Protein 7R22 (pdb70)

Organism: NCBI:txid36809

Secondary structure (DSSP, 8-state):
--S--TTT---GGGSHHHHHHHHHHTTT---HHHHHHTT--TTTHHHHHHHHHHTTS---SSSSS-----SS--SSHHHH--HHHHHHHHHTT-----

B-factor: mean 98.24, std 20.03, range [65.19, 192.78]

Solvent-accessible surface area: 7641 Å² total

Sequence (98 aa):
DADEDKADAFHALSDRTRRDILRRVLAGEHSVSTLAANYDSFAAVQKHVAVLEKAGLLTKRRNGREQLASGDVEAVRSVGALSELEQLWRGRIARIDE

Structure (mmCIF, N/CA/C/O backbone):
data_7R22
#
_entry.id   7R22
#
_cell.length_a   106.886
_cell.length_b   106.886
_cell.length_c   106.886
_cell.angle_alpha   90.000
_cell.angle_beta   90.000
_cell.angle_gamma   90.000
#
_symmetry.space_group_name_H-M   'P 41 3 2'
#
loop_
_atom_site.group_PDB
_atom_site.id
_atom_site.type_symbol
_atom_site.label_atom_id
_atom_site.label_alt_id
_atom_site.label_comp_id
_atom_site.label_asym_id
_atom_site.label_entity_id
_atom_site.label_seq_id
_atom_site.pdbx_PDB_ins_code
_atom_site.Cartn_x
_atom_site.Cartn_y
_atom_site.Cartn_z
_atom_site.occupancy
_atom_site.B_iso_or_equiv
_atom_site.auth_seq_id
_atom_site.auth_comp_id
_atom_site.auth_asym_id
_atom_site.auth_atom_id
_atom_site.pdbx_PDB_model_num
ATOM 1 N N . ASP A 1 41 ? 34.49900 59.29600 55.21400 1.000 128.20000 41 ASP A N 1
ATOM 2 C CA . ASP A 1 41 ? 34.98200 58.48300 56.33800 1.000 137.94000 41 ASP A CA 1
ATOM 3 C C . ASP A 1 41 ? 34.22700 57.13700 56.45300 1.000 132.17000 41 ASP A C 1
ATOM 4 O O . ASP A 1 41 ? 34.49800 56.21200 55.68100 1.000 132.22000 41 ASP A O 1
ATOM 9 N N . ALA A 1 42 ? 33.30800 57.00800 57.41300 1.000 127.98000 42 ALA A N 1
ATOM 10 C CA . ALA A 1 42 ? 32.42000 55.84800 57.48500 1.000 127.64000 42 ALA A CA 1
ATOM 11 C C . ALA A 1 42 ? 30.94400 56.21200 57.46500 1.000 130.46000 42 ALA A C 1
ATOM 12 O O . ALA A 1 42 ? 30.10900 55.32200 57.24800 1.000 123.66000 42 ALA A O 1
ATOM 14 N N . ASP A 1 43 ? 30.59700 57.47500 57.70800 1.000 130.49000 43 ASP A N 1
ATOM 15 C CA . ASP A 1 43 ? 29.26400 58.01600 57.49700 1.000 124.94000 43 ASP A CA 1
ATOM 16 C C . ASP A 1 43 ? 29.13100 58.67400 56.12700 1.000 128.18000 43 ASP A C 1
ATOM 17 O O . ASP A 1 43 ? 28.13600 59.36200 55.86500 1.000 121.77000 43 ASP A O 1
ATOM 22 N N . GLU A 1 44 ? 30.11900 58.46600 55.25000 1.000 127.20000 44 GLU A N 1
ATOM 23 C CA . GLU A 1 44 ? 30.26400 59.30200 54.06700 1.000 119.38000 44 GLU A CA 1
ATOM 24 C C . GLU A 1 44 ? 29.20800 58.97100 53.02200 1.000 115.74000 44 GLU A C 1
ATOM 25 O O . GLU A 1 44 ? 28.63900 57.86900 52.97300 1.000 106.26000 44 GLU A O 1
ATOM 31 N N . ASP A 1 45 ? 28.97500 59.95200 52.16600 1.000 111.82000 45 ASP A N 1
ATOM 32 C CA . ASP A 1 45 ? 28.04100 59.81300 51.06900 1.000 108.98000 45 ASP A CA 1
ATOM 33 C C . ASP A 1 45 ? 28.70500 60.07100 49.72800 1.000 105.87000 45 ASP A C 1
ATOM 34 O O . ASP A 1 45 ? 28.02100 60.15900 48.70600 1.000 101.05000 45 ASP A O 1
ATOM 39 N N . LYS A 1 46 ? 30.02400 60.19800 49.69400 1.000 102.42000 46 LYS A N 1
ATOM 40 C CA . LYS A 1 46 ? 30.64300 60.32000 48.38500 1.000 97.44000 46 LYS A CA 1
ATOM 41 C C . LYS A 1 46 ? 30.56000 59.01500 47.59600 1.000 96.40000 46 LYS A C 1
ATOM 42 O O . LYS A 1 46 ? 30.68100 59.03000 46.35500 1.000 99.58000 46 LYS A O 1
ATOM 48 N N . ALA A 1 47 ? 30.31200 57.90000 48.29300 1.000 94.83000 47 ALA A N 1
ATOM 49 C CA . ALA A 1 47 ? 30.10500 56.62200 47.62900 1.000 87.99000 47 ALA A CA 1
ATOM 50 C C . ALA A 1 47 ? 29.05700 56.73400 46.52800 1.000 86.66000 47 ALA A C 1
ATOM 51 O O . ALA A 1 47 ? 29.23800 56.19300 45.43600 1.000 86.48000 47 ALA A O 1
ATOM 53 N N . ASP A 1 48 ? 27.99500 57.50700 46.76000 1.000 85.14000 48 ASP A N 1
ATOM 54 C CA . ASP A 1 48 ? 26.92900 57.62900 45.77400 1.000 86.33000 48 ASP A CA 1
ATOM 55 C C . ASP A 1 48 ? 27.19000 58.71200 44.76600 1.000 84.06000 48 ASP A C 1
ATOM 56 O O . ASP A 1 48 ? 26.63700 58.68400 43.66800 1.000 87.48000 48 ASP A O 1
ATOM 61 N N . ALA A 1 49 ? 27.90300 59.75400 45.18700 1.000 84.40000 49 ALA A N 1
ATOM 62 C CA . ALA A 1 49 ? 28.44200 60.69500 44.21800 1.000 83.66000 49 ALA A CA 1
ATOM 63 C C . ALA A 1 49 ? 29.11300 59.93400 43.08400 1.000 90.83000 49 ALA A C 1
ATOM 64 O O . ALA A 1 49 ? 28.87800 60.21900 41.89500 1.000 94.15000 49 ALA A O 1
ATOM 74 N N . PHE A 1 51 ? 28.32400 56.70300 42.19200 1.000 84.12000 51 PHE A N 1
ATOM 75 C CA . PHE A 1 51 ? 27.45700 55.84800 41.38800 1.000 83.76000 51 PHE A CA 1
ATOM 76 C C . PHE A 1 51 ? 26.41000 56.63700 40.62100 1.000 83.11000 51 PHE A C 1
ATOM 77 O O . PHE A 1 51 ? 25.89100 56.15000 39.60800 1.000 83.47000 51 PHE A O 1
ATOM 85 N N . HIS A 1 52 ? 26.13100 57.85700 41.05500 1.000 81.47000 52 HIS A N 1
ATOM 86 C CA . HIS A 1 52 ? 25.31000 58.77300 40.28400 1.000 86.07000 52 HIS A CA 1
ATOM 87 C C . HIS A 1 52 ? 26.11600 59.37100 39.13900 1.000 83.72000 52 HIS A C 1
ATOM 88 O O . HIS A 1 52 ? 25.63800 59.42100 37.99800 1.000 81.00000 52 HIS A O 1
ATOM 95 N N . ALA A 1 53 ? 27.35000 59.81000 39.41600 1.000 85.15000 53 ALA A N 1
ATOM 96 C CA . ALA A 1 53 ? 28.21700 60.26000 38.33700 1.000 80.50000 53 ALA A CA 1
ATOM 97 C C . ALA A 1 53 ? 28.26500 59.22100 37.22500 1.000 81.00000 53 ALA A C 1
ATOM 98 O O . ALA A 1 53 ? 28.04100 59.53500 36.04700 1.000 84.64000 53 ALA A O 1
ATOM 100 N N . LEU A 1 54 ? 28.50300 57.96200 37.60100 1.000 80.35000 54 LEU A N 1
ATOM 101 C CA . LEU A 1 54 ? 28.54600 56.85000 36.66200 1.000 79.41000 54 LEU A CA 1
ATOM 102 C C . LEU A 1 54 ? 27.19700 56.59000 36.03800 1.000 82.01000 54 LEU A C 1
ATOM 103 O O . LEU A 1 54 ? 27.10500 55.78200 35.11000 1.000 86.61000 54 LEU A O 1
ATOM 108 N N . SER A 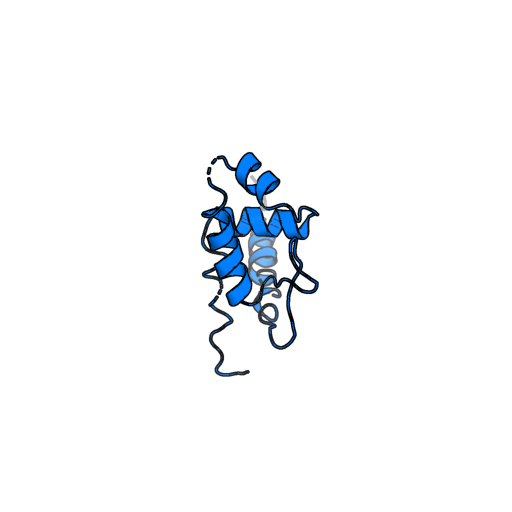1 55 ? 26.14500 57.21700 36.54300 1.000 81.84000 55 SER A N 1
ATOM 109 C CA . SER A 1 55 ? 24.81500 56.91500 36.05100 1.000 83.50000 55 SER A CA 1
ATOM 110 C C . SER A 1 55 ? 24.35800 57.88700 34.97200 1.000 88.53000 55 SER A C 1
ATOM 111 O O . SER A 1 55 ? 23.16200 58.20400 34.91800 1.000 85.21000 55 SER A O 1
ATOM 114 N N . ASP A 1 56 ? 25.26500 58.34400 34.10100 1.000 84.77000 56 ASP A N 1
ATOM 115 C CA . ASP A 1 56 ? 24.90400 58.90400 32.79900 1.000 84.37000 56 ASP A CA 1
ATOM 116 C C . ASP A 1 56 ? 25.74800 58.23100 31.71800 1.000 84.25000 56 ASP A C 1
ATOM 117 O O . ASP A 1 56 ? 26.96300 58.07700 31.90800 1.000 82.24000 56 ASP A O 1
ATOM 122 N N . ARG A 1 57 ? 25.11400 57.83400 30.58800 1.000 82.48000 57 ARG A N 1
ATOM 123 C CA . ARG A 1 57 ? 25.81200 57.04400 29.56300 1.000 81.53000 57 ARG A CA 1
ATOM 124 C C . ARG A 1 57 ? 27.17300 57.62200 29.22400 1.000 81.47000 57 ARG A C 1
ATOM 125 O O . ARG A 1 57 ? 28.12400 56.88600 28.92100 1.000 78.05000 57 ARG A O 1
ATOM 133 N N . THR A 1 58 ? 27.25600 58.94500 29.20600 1.000 87.09000 58 THR A N 1
ATOM 134 C CA . THR A 1 58 ? 28.44500 59.53800 28.63600 1.000 81.93000 58 THR A CA 1
ATOM 135 C C . THR A 1 58 ? 29.50100 59.87100 29.67900 1.000 79.83000 58 THR A C 1
ATOM 136 O O . THR A 1 58 ? 30.68400 59.84700 29.34600 1.000 80.25000 58 THR A O 1
ATOM 140 N N . ARG A 1 59 ? 29.11800 60.18000 30.92400 1.000 82.52000 59 ARG A N 1
ATOM 141 C CA . ARG A 1 59 ? 30.12500 60.36000 31.96800 1.000 79.31000 59 ARG A CA 1
ATOM 142 C C . ARG A 1 59 ? 31.06000 59.17000 31.98900 1.000 78.75000 59 ARG A C 1
ATOM 143 O O . ARG A 1 59 ? 32.28400 59.31200 32.07000 1.000 79.73000 59 ARG A O 1
ATOM 151 N N . ARG A 1 60 ? 30.48200 57.98100 31.88000 1.000 79.27000 60 ARG A N 1
ATOM 152 C CA . ARG A 1 60 ? 31.18600 56.73600 31.64100 1.000 77.89000 60 ARG A CA 1
ATOM 153 C C . ARG A 1 60 ? 32.16900 56.76900 30.47700 1.000 83.94000 60 ARG A C 1
ATOM 154 O O . ARG A 1 60 ? 33.38500 56.73700 30.68900 1.000 76.94000 60 ARG A O 1
ATOM 162 N N . ASP A 1 61 ? 31.64200 56.75700 29.24800 1.000 83.70000 61 ASP A N 1
ATOM 163 C CA . ASP A 1 61 ? 32.44300 56.87300 28.03700 1.000 80.73000 61 ASP A CA 1
ATOM 164 C C . ASP A 1 61 ? 33.61900 57.80500 28.29800 1.000 78.23000 61 ASP A C 1
ATOM 165 O O . ASP A 1 61 ? 34.77700 57.44200 28.06600 1.000 79.58000 61 ASP A O 1
ATOM 170 N N . ILE A 1 62 ? 33.31800 59.00400 28.80700 1.000 76.60000 62 ILE A N 1
ATOM 171 C CA . ILE A 1 62 ? 34.35700 59.96900 29.14600 1.000 75.49000 62 ILE A CA 1
ATOM 172 C C . ILE A 1 62 ? 35.40900 59.32900 30.03300 1.000 74.54000 62 ILE A C 1
ATOM 173 O O . ILE A 1 62 ? 36.61400 59.43000 29.77900 1.000 84.23000 62 ILE A O 1
ATOM 178 N N . LEU A 1 63 ? 34.95500 58.63900 31.07900 1.000 85.66000 63 LEU A N 1
ATOM 179 C CA . LEU A 1 63 ? 35.84600 57.99400 32.03900 1.000 82.55000 63 LEU A CA 1
ATOM 180 C C . LEU A 1 63 ? 36.64400 56.86300 31.38900 1.000 82.98000 63 LEU A C 1
ATOM 181 O O . LEU A 1 63 ? 37.87300 56.90800 31.32500 1.000 81.04000 63 LEU A O 1
ATOM 186 N N . ARG A 1 64 ? 35.95200 55.85200 30.87400 1.000 83.51000 64 ARG A N 1
ATOM 187 C CA . ARG A 1 64 ? 36.54900 54.72000 30.16400 1.000 79.54000 64 ARG A CA 1
ATOM 188 C C . ARG A 1 64 ? 37.64700 55.19200 29.20200 1.000 86.50000 64 ARG A C 1
ATOM 189 O O . ARG A 1 64 ? 38.70200 54.54900 29.11200 1.000 95.03000 64 ARG A O 1
ATOM 197 N N . ARG A 1 65 ? 37.45500 56.36100 28.55800 1.000 88.17000 65 ARG A N 1
ATOM 198 C CA . ARG A 1 65 ? 38.43700 56.89300 27.61000 1.000 84.77000 65 ARG A CA 1
ATOM 199 C C . ARG A 1 65 ? 39.53600 57.75100 28.24100 1.000 84.82000 65 ARG A C 1
ATOM 200 O O . ARG A 1 65 ? 40.64000 57.82800 27.67900 1.000 90.63000 65 ARG A O 1
ATOM 208 N N . VAL A 1 66 ? 39.28000 58.43600 29.35900 1.000 86.90000 66 VAL A N 1
ATOM 209 C CA . VAL A 1 66 ? 40.39200 59.11100 30.02900 1.000 85.09000 66 VAL A CA 1
ATOM 210 C C . VAL A 1 66 ? 41.25800 58.08200 30.74300 1.000 89.21000 66 VAL A C 1
ATOM 211 O O . VAL A 1 66 ? 42.49200 58.17600 30.71200 1.000 89.01000 66 VAL A O 1
ATOM 215 N N . LEU A 1 67 ? 40.62000 57.09000 31.39500 1.000 94.21000 67 LEU A N 1
ATOM 216 C CA . LEU A 1 67 ? 41.24800 55.81100 31.73000 1.000 92.94000 67 LEU A CA 1
ATOM 217 C C . LEU A 1 67 ? 42.09500 55.30800 30.58800 1.000 89.05000 67 LEU A C 1
ATOM 218 O O . LEU A 1 67 ? 43.12000 54.65700 30.80300 1.000 87.61000 67 LEU A O 1
ATOM 223 N N . ALA A 1 68 ? 41.64100 55.54400 29.37100 1.000 86.81000 68 ALA A N 1
ATOM 224 C CA . ALA A 1 68 ? 42.29700 54.93000 28.23700 1.000 87.50000 68 ALA A CA 1
ATOM 225 C C . ALA A 1 68 ? 43.13300 55.92000 27.39900 1.000 87.38000 68 ALA A C 1
ATOM 226 O O . ALA A 1 68 ? 43.37700 55.67200 26.20100 1.000 85.80000 68 ALA A O 1
ATOM 228 N N . GLY A 1 69 ? 43.64600 57.00600 27.99700 1.000 89.20000 69 GLY A N 1
ATOM 229 C CA . GLY A 1 69 ? 44.62100 57.83000 27.30200 1.000 91.32000 69 GLY A CA 1
ATOM 230 C C . GLY A 1 69 ? 44.20700 59.23600 26.92500 1.000 96.32000 69 GLY A C 1
ATOM 231 O O . GLY A 1 69 ? 45.02300 60.15200 27.02600 1.000 99.28000 69 GLY A O 1
ATOM 232 N N . GLU A 1 70 ? 42.96700 59.44800 26.51200 1.000 93.77000 70 GLU A N 1
ATOM 233 C CA . GLU A 1 70 ? 42.59100 60.80100 26.14200 1.000 96.10000 70 GLU A CA 1
ATOM 234 C C . GLU A 1 70 ? 42.67700 61.71600 27.35500 1.000 96.15000 70 GLU A C 1
ATOM 235 O O . GLU A 1 70 ? 42.30300 61.33900 28.46700 1.000 100.67000 70 GLU A O 1
ATOM 241 N N . HIS A 1 71 ? 43.20300 62.91700 27.13200 1.000 93.68000 71 HIS A N 1
ATOM 242 C CA . HIS A 1 71 ? 43.14400 64.02200 28.08500 1.000 96.46000 71 HIS A CA 1
ATOM 243 C C . HIS A 1 71 ? 42.47100 65.21400 27.44800 1.000 103.95000 71 HIS A C 1
ATOM 244 O O . HIS A 1 71 ? 42.19900 66.22300 28.12000 1.000 106.00000 71 HIS A O 1
ATOM 251 N N . SER A 1 72 ? 42.19900 65.11200 26.15700 1.000 99.95000 72 SER A N 1
ATOM 252 C CA . SER A 1 72 ? 41.53100 66.15800 25.42400 1.000 91.99000 72 SER A CA 1
ATOM 253 C C . SER A 1 72 ? 40.06800 66.22200 25.80000 1.000 91.39000 72 SER A C 1
ATOM 254 O O . SER A 1 72 ? 39.38400 65.20200 25.91700 1.000 95.16000 72 SER A O 1
ATOM 257 N N . VAL A 1 73 ? 39.58800 67.43900 25.95600 1.000 90.62000 73 VAL A N 1
ATOM 258 C CA . VAL A 1 73 ? 38.15400 67.64400 26.01200 1.000 88.51000 73 VAL A CA 1
ATOM 259 C C . VAL A 1 73 ? 37.57200 67.66800 24.60400 1.000 87.06000 73 VAL A C 1
ATOM 260 O O . VAL A 1 73 ? 36.48300 67.13800 24.35200 1.000 79.27000 73 VAL A O 1
ATOM 264 N N . SER A 1 74 ? 38.32000 68.24600 23.66200 1.000 89.98000 74 SER A N 1
ATOM 265 C CA . SER A 1 74 ? 37.83300 68.40300 22.29600 1.000 84.35000 74 SER A CA 1
ATOM 266 C C . SER A 1 74 ? 37.65900 67.05600 21.61300 1.000 85.73000 74 SER A C 1
ATOM 267 O O . SER A 1 74 ? 36.65600 66.83000 20.92900 1.000 88.62000 74 SER A O 1
ATOM 270 N N . THR A 1 75 ? 38.63600 66.15500 21.76900 1.000 84.34000 75 THR A N 1
ATOM 271 C CA . THR A 1 75 ? 38.51900 64.82700 21.17200 1.000 81.80000 75 THR A CA 1
ATOM 272 C C . THR A 1 75 ? 37.28300 64.09600 21.69100 1.000 84.80000 75 THR A C 1
ATOM 273 O O . THR A 1 75 ? 36.53500 63.49000 20.90900 1.000 85.22000 75 THR A O 1
ATOM 277 N N . LEU A 1 76 ? 37.03600 64.14900 23.00500 1.000 89.76000 76 LEU A N 1
ATOM 278 C CA . LEU A 1 76 ? 35.89500 63.41200 23.54100 1.000 88.79000 76 LEU A CA 1
ATOM 279 C C . LEU A 1 76 ? 34.57500 64.07200 23.14900 1.000 94.20000 76 LEU A C 1
ATOM 280 O O . LEU A 1 76 ? 33.59100 63.37000 22.85900 1.000 83.52000 76 LEU A O 1
ATOM 285 N N . ALA A 1 77 ? 34.54600 65.40800 23.08200 1.000 91.31000 77 ALA A N 1
ATOM 286 C CA . ALA A 1 77 ? 33.35700 66.08200 22.56900 1.000 85.09000 77 ALA A CA 1
ATOM 287 C C . ALA A 1 77 ? 33.08300 65.69500 21.11200 1.000 84.08000 77 ALA A C 1
ATOM 288 O O . ALA A 1 77 ? 31.92900 65.44900 20.72800 1.000 85.76000 77 ALA A O 1
ATOM 290 N N . ALA A 1 78 ? 34.13900 65.61100 20.29700 1.000 88.93000 78 ALA A N 1
ATOM 291 C CA . ALA A 1 78 ? 34.01700 65.32100 18.87100 1.000 85.91000 78 ALA A CA 1
ATOM 292 C C . ALA A 1 78 ? 33.75300 63.84800 18.58400 1.000 90.85000 78 ALA A C 1
ATOM 293 O O . ALA A 1 78 ? 33.31100 63.51900 17.4760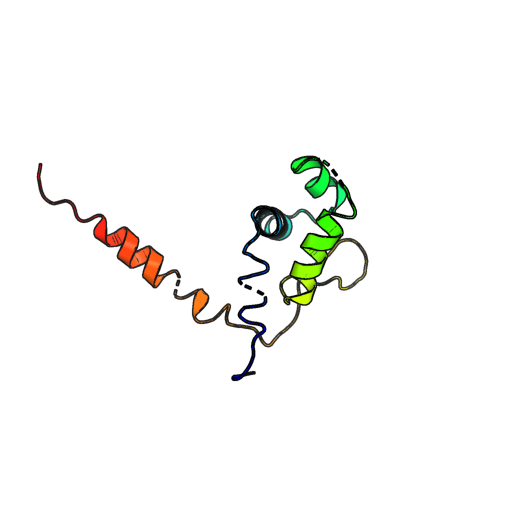0 1.000 88.28000 78 ALA A O 1
ATOM 295 N N . ASN A 1 79 ? 34.05500 62.95800 19.53600 1.000 99.31000 79 ASN A N 1
ATOM 296 C CA . ASN A 1 79 ? 33.69500 61.54900 19.43000 1.000 94.19000 79 ASN A CA 1
ATOM 297 C C . ASN A 1 79 ? 32.33500 61.24600 20.04600 1.000 91.93000 79 ASN A C 1
ATOM 298 O O . ASN A 1 79 ? 31.95300 60.07300 20.09300 1.000 100.85000 79 ASN A O 1
ATOM 303 N N . TYR A 1 80 ? 31.61800 62.26900 20.55700 1.000 91.33000 80 TYR A N 1
ATOM 304 C CA . TYR A 1 80 ? 30.21000 62.14400 20.93000 1.000 84.29000 80 TYR A CA 1
ATOM 305 C C . TYR A 1 80 ? 29.32000 63.23800 20.32000 1.000 95.73000 80 TYR A C 1
ATOM 306 O O . TYR A 1 80 ? 28.11300 63.25600 20.60400 1.000 101.32000 80 TYR A O 1
ATOM 315 N N . ASP A 1 81 ? 29.87500 64.15800 19.51100 1.000 90.25000 81 ASP A N 1
ATOM 316 C CA . ASP A 1 81 ? 29.10300 65.20500 18.82500 1.000 85.31000 81 ASP A CA 1
ATOM 317 C C . ASP A 1 81 ? 28.36900 66.09900 19.82800 1.000 88.89000 81 ASP A C 1
ATOM 318 O O . ASP A 1 81 ? 27.17700 66.39000 19.68500 1.000 89.60000 81 ASP A O 1
ATOM 331 N N . SER A 1 83 ? 28.76300 69.79200 22.61200 1.000 77.13000 83 SER A N 1
ATOM 332 C CA . SER A 1 83 ? 29.50200 71.02000 22.88000 1.000 80.54000 83 SER A CA 1
ATOM 333 C C . SER A 1 83 ? 30.59400 70.78500 23.91500 1.000 70.34000 83 SER A C 1
ATOM 334 O O . SER A 1 83 ? 30.34700 70.19900 24.97100 1.000 82.90000 83 SER A O 1
ATOM 337 N N . PHE A 1 84 ? 31.81200 71.23300 23.61000 1.000 79.66000 84 PHE A N 1
ATOM 338 C CA . PHE A 1 84 ? 32.68800 71.65100 24.69200 1.000 76.39000 84 PHE A CA 1
ATOM 339 C C . PHE A 1 84 ? 31.91000 72.66900 25.50900 1.000 76.48000 84 PHE A C 1
ATOM 340 O O . PHE A 1 84 ? 31.3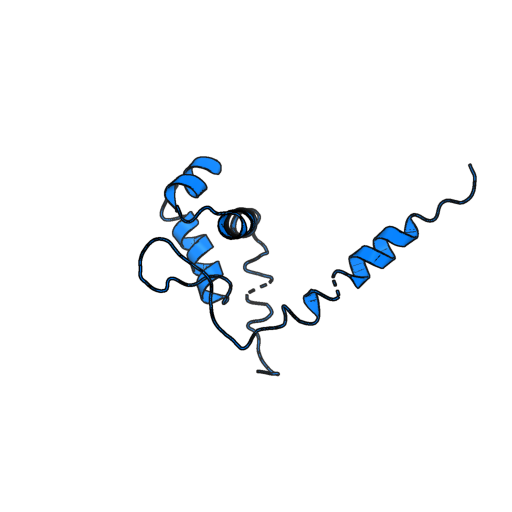1300 73.60100 24.93800 1.000 77.79000 84 PHE A O 1
ATOM 348 N N . ALA A 1 85 ? 31.94000 72.47500 26.84000 1.000 79.85000 85 ALA A N 1
ATOM 349 C CA . ALA A 1 85 ? 31.11100 73.08400 27.88400 1.000 77.88000 85 ALA A CA 1
ATOM 350 C C . ALA A 1 85 ? 30.20200 71.98700 28.42100 1.000 79.05000 85 ALA A C 1
ATOM 351 O O . ALA A 1 85 ? 30.18900 71.73400 29.63300 1.000 79.79000 85 ALA A O 1
ATOM 353 N N . ALA A 1 86 ? 29.46600 71.31300 27.52500 1.000 73.31000 86 ALA A N 1
ATOM 354 C CA . ALA A 1 86 ? 28.67600 70.15100 27.92800 1.000 81.26000 86 ALA A CA 1
ATOM 355 C C . ALA A 1 86 ? 29.55000 69.10400 28.60700 1.000 85.15000 86 ALA A C 1
ATOM 356 O O . ALA A 1 86 ? 29.30000 68.71600 29.75600 1.000 89.66000 86 ALA A O 1
ATOM 358 N N . VAL A 1 87 ? 30.58600 68.62200 27.91400 1.000 81.38000 87 VAL A N 1
ATOM 359 C CA . VAL A 1 87 ? 31.41700 67.59900 28.53200 1.000 79.39000 87 VAL A CA 1
ATOM 360 C C . VAL A 1 87 ? 32.24300 68.20500 29.65500 1.000 81.16000 87 VAL A C 1
ATOM 361 O O . VAL A 1 87 ? 32.57000 67.52500 30.63100 1.000 84.97000 87 VAL A O 1
ATOM 365 N N . GLN A 1 88 ? 32.55700 69.50500 29.56900 1.000 71.41000 88 GLN A N 1
ATOM 366 C CA . GLN A 1 88 ? 33.21000 70.10400 30.72700 1.000 79.44000 88 GLN A CA 1
ATOM 367 C C . GLN A 1 88 ? 32.23800 70.27400 31.89700 1.000 85.13000 88 GLN A C 1
ATOM 368 O O . GLN A 1 88 ? 32.64900 70.72600 32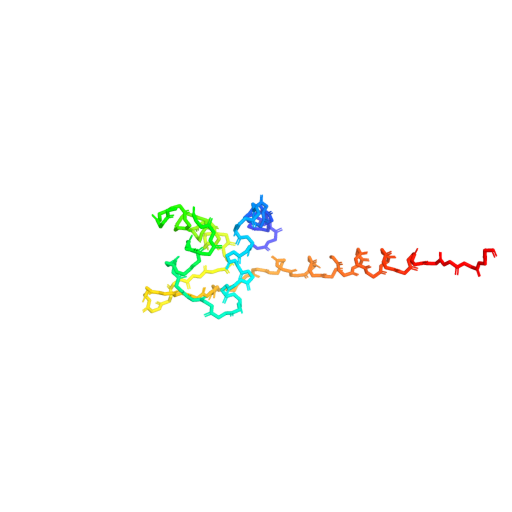.97200 1.000 94.15000 88 GLN A O 1
ATOM 374 N N . LYS A 1 89 ? 30.96900 69.88400 31.74000 1.000 84.05000 89 LYS A N 1
ATOM 375 C CA . LYS A 1 89 ? 30.14200 69.63800 32.91800 1.000 86.70000 89 LYS A CA 1
ATOM 376 C C . LYS A 1 89 ? 30.20100 68.19200 33.36900 1.000 86.30000 89 LYS A C 1
ATOM 377 O O . LYS A 1 89 ? 30.24400 67.91900 34.57500 1.000 84.96000 89 LYS A O 1
ATOM 383 N N . HIS A 1 90 ? 30.13500 67.25200 32.43500 1.000 81.58000 90 HIS A N 1
ATOM 384 C CA . HIS A 1 90 ? 30.16700 65.86400 32.84900 1.000 79.91000 90 HIS A CA 1
ATOM 385 C C . HIS A 1 90 ? 31.46500 65.57900 33.57100 1.000 81.09000 90 HIS A C 1
ATOM 386 O O . HIS A 1 90 ? 31.46900 65.13000 34.72500 1.000 85.75000 90 HIS A O 1
ATOM 393 N N . VAL A 1 91 ? 32.57000 65.87400 32.90000 1.000 80.77000 91 VAL A N 1
ATOM 394 C CA . VAL A 1 91 ? 33.88300 65.92900 33.51800 1.000 81.35000 91 VAL A CA 1
ATOM 395 C C . VAL A 1 91 ? 33.81100 66.63800 34.86000 1.000 80.18000 91 VAL A C 1
ATOM 396 O O . VAL A 1 91 ? 34.43400 66.21600 35.84000 1.000 80.65000 91 VAL A O 1
ATOM 400 N N . ALA A 1 92 ? 33.05200 67.72900 34.92900 1.000 78.37000 92 ALA A N 1
ATOM 401 C CA . ALA A 1 92 ? 33.05200 68.49900 36.16500 1.000 80.39000 92 ALA A CA 1
ATOM 402 C C . ALA A 1 92 ? 32.49200 67.67600 37.31500 1.000 85.29000 92 ALA A C 1
ATOM 403 O O . ALA A 1 92 ? 33.09100 67.61600 38.40400 1.000 86.29000 92 ALA A O 1
ATOM 405 N N . VAL A 1 93 ? 31.36200 67.00700 37.07600 1.000 81.97000 93 VAL A N 1
ATOM 406 C CA . VAL A 1 93 ? 30.74000 66.25000 38.15700 1.000 78.28000 93 VAL A CA 1
ATOM 407 C C . VAL A 1 93 ? 31.52700 64.96800 38.42700 1.000 85.63000 93 VAL A C 1
ATOM 408 O O . VAL A 1 93 ? 31.56200 64.47500 39.56300 1.000 91.17000 93 VAL A O 1
ATOM 412 N N . LEU A 1 94 ? 32.20400 64.43500 37.40800 1.000 82.76000 94 LEU A N 1
ATOM 413 C CA . LEU A 1 94 ? 33.13200 63.33600 37.62700 1.000 79.04000 94 LEU A CA 1
ATOM 414 C C . LEU A 1 94 ? 34.37300 63.78200 38.38700 1.000 83.13000 94 LEU A C 1
ATOM 415 O O . LEU A 1 94 ? 35.10400 62.94200 38.92500 1.000 86.96000 94 LEU A O 1
ATOM 420 N N . GLU A 1 95 ? 34.64700 65.07800 38.40200 1.000 83.79000 95 GLU A N 1
ATOM 421 C CA . GLU A 1 95 ? 35.74600 65.59000 39.20600 1.000 86.13000 95 GLU A CA 1
ATOM 422 C C . GLU A 1 95 ? 35.32100 65.70500 40.64800 1.000 84.50000 95 GLU A C 1
ATOM 423 O O . GLU A 1 95 ? 36.02400 65.24700 41.55300 1.000 91.01000 95 GLU A O 1
ATOM 429 N N . LYS A 1 96 ? 34.18000 66.35300 40.87300 1.000 86.21000 96 LYS A N 1
ATOM 430 C CA . LYS A 1 96 ? 33.76300 66.65100 42.23400 1.000 95.76000 96 LYS A CA 1
ATOM 431 C C . LYS A 1 96 ? 33.24700 65.42100 42.95900 1.000 96.86000 96 LYS A C 1
ATOM 432 O O . LYS A 1 96 ? 33.14200 65.44300 44.19100 1.000 102.55000 96 LYS A O 1
ATOM 438 N N . ALA A 1 97 ? 32.95200 64.35000 42.22700 1.000 87.34000 97 ALA A N 1
ATOM 439 C CA . ALA A 1 97 ? 32.70000 63.04700 42.81800 1.000 83.99000 97 ALA A CA 1
ATOM 440 C C . ALA A 1 97 ? 33.99000 62.28900 43.13800 1.000 86.99000 97 ALA A C 1
ATOM 441 O O . ALA A 1 97 ? 33.92200 61.10500 43.48500 1.000 82.75000 97 ALA A O 1
ATOM 443 N N . GLY A 1 98 ? 35.15400 62.92500 43.00200 1.000 87.17000 98 GLY A N 1
ATOM 444 C CA . GLY A 1 98 ? 36.43100 62.28400 43.28200 1.000 95.38000 98 GLY A CA 1
ATOM 445 C C . GLY A 1 98 ? 36.86300 61.17500 42.32700 1.000 100.29000 98 GLY A C 1
ATOM 446 O O . GLY A 1 98 ? 37.42500 60.15900 42.76100 1.000 107.93000 98 GLY A O 1
ATOM 447 N N . LEU A 1 99 ? 36.63200 61.35600 41.02300 1.000 98.42000 99 LEU A N 1
ATOM 448 C CA . LEU A 1 99 ? 36.99200 60.34500 40.03600 1.000 95.50000 99 LEU A CA 1
ATOM 449 C C . LEU A 1 99 ? 38.08500 60.78300 39.07600 1.000 98.28000 99 LEU A C 1
ATOM 450 O O . LEU A 1 99 ? 38.45300 60.00500 38.19200 1.000 91.35000 99 LEU A O 1
ATOM 455 N N . LEU A 1 100 ? 38.66600 61.95800 39.28800 1.000 95.23000 100 LEU A N 1
ATOM 456 C CA . LEU A 1 100 ? 39.26400 62.77900 38.24400 1.000 98.97000 100 LEU A CA 1
ATOM 457 C C . LEU A 1 100 ? 39.65600 64.09400 38.90400 1.000 105.11000 100 LEU A C 1
ATOM 458 O O . LEU A 1 100 ? 38.86600 64.58500 39.72000 1.000 107.83000 100 LEU A O 1
ATOM 463 N N . THR A 1 101 ? 40.82600 64.67900 38.59400 1.000 105.84000 101 THR A N 1
ATOM 464 C CA . THR A 1 101 ? 41.16700 65.99400 39.15400 1.000 112.70000 101 THR A CA 1
ATOM 465 C C . THR A 1 101 ? 42.41500 66.58000 38.48700 1.000 114.43000 101 THR A C 1
ATOM 466 O O . THR A 1 101 ? 43.42400 65.89500 38.37000 1.000 119.52000 101 THR A O 1
ATOM 470 N N . LYS A 1 102 ? 42.35000 67.87700 38.13300 1.000 112.69000 102 LYS A N 1
ATOM 471 C CA . LYS A 1 102 ? 43.38600 68.59400 37.36800 1.000 130.89000 102 LYS A CA 1
ATOM 472 C C . LYS A 1 102 ? 44.54800 69.03400 38.27500 1.000 143.95000 102 LYS A C 1
ATOM 473 O O . LYS A 1 102 ? 44.35800 69.85200 39.18400 1.000 138.19000 102 LYS A O 1
ATOM 479 N N . ARG A 1 103 ? 45.76100 68.52100 38.00800 1.000 140.61000 103 ARG A N 1
ATOM 480 C CA . ARG A 1 103 ? 46.88400 68.69500 38.94100 1.000 144.60000 103 ARG A CA 1
ATOM 481 C C . ARG A 1 103 ? 47.79900 69.84800 38.52700 1.000 152.11000 103 ARG A C 1
ATOM 482 O O . ARG A 1 103 ? 47.91100 70.85200 39.23800 1.000 147.26000 103 ARG A O 1
ATOM 490 N N . ARG A 1 104 ? 48.47100 69.72300 37.38600 1.000 151.33000 104 ARG A N 1
ATOM 491 C CA . ARG A 1 104 ? 49.31400 70.79500 36.86900 1.000 147.32000 104 ARG A CA 1
ATOM 492 C C . ARG A 1 104 ? 48.65700 71.49000 35.67900 1.000 154.61000 104 ARG A C 1
ATOM 493 O O . ARG A 1 104 ? 49.32800 71.91000 34.73000 1.000 149.36000 104 ARG A O 1
ATOM 501 N N . ASN A 1 105 ? 47.32300 71.59300 35.72600 1.000 154.47000 105 ASN A N 1
ATOM 502 C CA . ASN A 1 105 ? 46.55000 72.54900 34.93600 1.000 154.25000 105 ASN A CA 1
ATOM 503 C C . ASN A 1 105 ? 46.32500 72.15000 33.48200 1.000 153.20000 105 ASN A C 1
ATOM 504 O O . ASN A 1 105 ? 47.26900 72.09100 32.68800 1.000 150.59000 105 ASN A O 1
ATOM 509 N N . GLY A 1 106 ? 45.07400 71.87600 33.12900 1.000 144.65000 106 GLY A N 1
ATOM 510 C CA . GLY A 1 106 ? 44.65300 72.01400 31.75100 1.000 140.16000 106 GLY A CA 1
ATOM 511 C C . GLY A 1 106 ? 44.83700 70.83400 30.82600 1.000 137.34000 106 GLY A C 1
ATOM 512 O O . GLY A 1 106 ? 45.16000 71.03500 29.64500 1.000 134.08000 106 GLY A O 1
ATOM 513 N N . ARG A 1 107 ? 44.64100 69.60600 31.32100 1.000 131.05000 107 ARG A N 1
ATOM 514 C CA . ARG A 1 107 ? 44.38100 68.47700 30.42800 1.000 132.75000 107 ARG A CA 1
ATOM 515 C C . ARG A 1 107 ? 43.90700 67.22800 31.18000 1.000 121.24000 107 ARG A C 1
ATOM 516 O O . ARG A 1 107 ? 43.14800 66.43300 30.61600 1.000 111.18000 107 ARG A O 1
ATOM 524 N N . GLU A 1 108 ? 44.40000 67.02000 32.41400 1.000 120.68000 108 GLU A N 1
ATOM 525 C CA . GLU A 1 108 ? 43.79900 66.17000 33.45800 1.000 115.62000 108 GLU A CA 1
ATOM 526 C C . GLU A 1 108 ? 43.67000 64.65400 33.16900 1.000 121.02000 108 GLU A C 1
ATOM 527 O O . GLU A 1 108 ? 43.36100 64.31100 32.02100 1.000 127.79000 108 GLU A O 1
ATOM 533 N N . GLN A 1 109 ? 43.87200 63.68800 34.12200 1.000 123.47000 109 GLN A N 1
ATOM 534 C CA . GLN A 1 109 ? 44.32200 63.65600 35.57000 1.000 123.48000 109 GLN A CA 1
ATOM 535 C C . GLN A 1 109 ? 43.23900 62.94400 36.46900 1.000 114.90000 109 GLN A C 1
ATOM 536 O O . GLN A 1 109 ? 42.06100 62.98000 36.11500 1.000 113.26000 109 GLN A O 1
ATOM 542 N N . LEU A 1 110 ? 43.60900 62.31300 37.60700 1.000 112.23000 110 LEU A N 1
ATOM 543 C CA . LEU A 1 110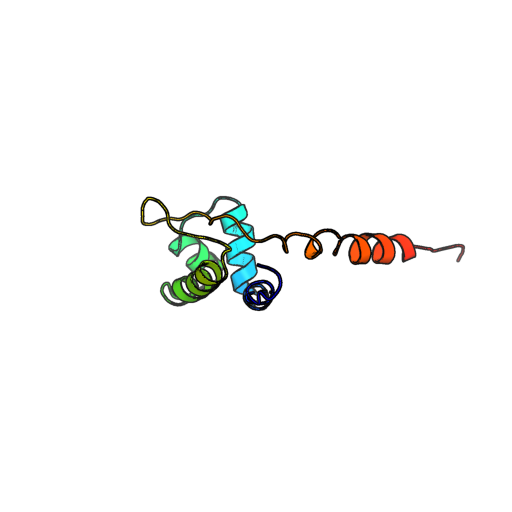 ? 42.63200 61.82900 38.60600 1.000 119.15000 110 LEU A CA 1
ATOM 544 C C . LEU A 1 110 ? 43.19500 61.91500 40.04500 1.000 126.24000 110 LEU A C 1
ATOM 545 O O . LEU A 1 110 ? 44.40200 62.07600 40.23900 1.000 132.46000 110 LEU A O 1
ATOM 550 N N . ALA A 1 111 ? 42.31500 61.73500 41.07100 1.000 119.05000 111 ALA A N 1
ATOM 551 C CA . ALA A 1 111 ? 42.30300 62.44000 42.38500 1.000 124.52000 111 ALA A CA 1
ATOM 552 C C . ALA A 1 111 ? 43.17500 62.02400 43.59500 1.000 129.70000 111 ALA A C 1
ATOM 553 O O . ALA A 1 111 ? 44.39000 61.80000 43.47000 1.000 124.60000 111 ALA A O 1
ATOM 555 N N . SER A 1 112 ? 42.56100 61.98800 44.80700 1.000 128.23000 112 SER A N 1
ATOM 556 C CA . SER A 1 112 ? 43.25700 61.71900 46.08300 1.000 135.54000 112 SER A CA 1
ATOM 557 C C . SER A 1 112 ? 42.63700 60.57800 46.93400 1.000 138.06000 112 SER A C 1
ATOM 558 O O . SER A 1 112 ? 41.79300 59.80900 46.45200 1.000 122.88000 112 SER A O 1
ATOM 561 N N . GLY A 1 113 ? 43.02200 60.50200 48.23000 1.000 140.92000 113 GLY A N 1
ATOM 562 C CA . GLY A 1 113 ? 42.84700 59.32100 49.08200 1.000 124.48000 113 GLY A CA 1
ATOM 563 C C . GLY A 1 113 ? 41.88000 59.30100 50.26000 1.000 118.68000 113 GLY A C 1
ATOM 564 O O . GLY A 1 113 ? 42.15800 59.79700 51.35400 1.000 123.93000 113 GLY A O 1
ATOM 565 N N . ASP A 1 114 ? 40.73800 58.66700 50.05300 1.000 116.24000 114 ASP A N 1
ATOM 566 C CA . ASP A 1 114 ? 39.86700 58.27800 51.15800 1.000 122.65000 114 ASP A CA 1
ATOM 567 C C . ASP A 1 114 ? 39.08900 57.06200 50.69200 1.000 121.25000 114 ASP A C 1
ATOM 568 O O . ASP A 1 114 ? 39.27000 55.95900 51.22200 1.000 117.18000 114 ASP A O 1
ATOM 573 N N . VAL A 1 115 ? 38.20200 57.31300 49.71700 1.000 110.97000 115 VAL A N 1
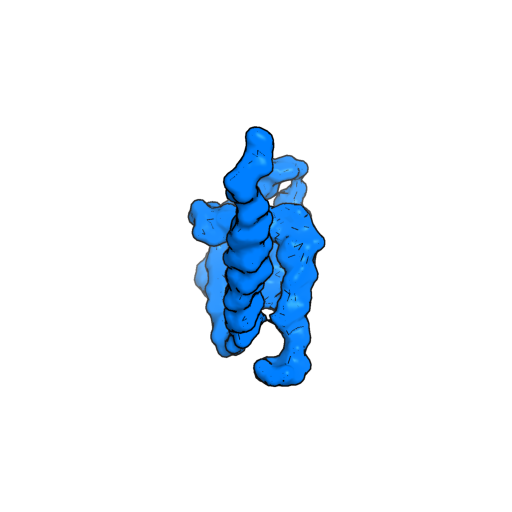ATOM 574 C CA . VAL A 1 115 ? 37.65700 56.40500 48.70800 1.000 110.33000 115 VAL A CA 1
ATOM 575 C C . VAL A 1 115 ? 37.49700 54.97300 49.19700 1.000 106.01000 115 VAL A C 1
ATOM 576 O O . VAL A 1 115 ? 37.37500 54.73500 50.40200 1.000 104.68000 115 VAL A O 1
ATOM 580 N N . GLU A 1 116 ? 37.46700 54.02200 48.26200 1.000 94.62000 116 GLU A N 1
ATOM 581 C CA . GLU A 1 116 ? 37.13200 52.63100 48.56200 1.000 96.20000 116 GLU A CA 1
ATOM 582 C C . GLU A 1 116 ? 36.04000 52.53200 49.61600 1.000 91.20000 116 GLU A C 1
ATOM 583 O O . GLU A 1 116 ? 36.35900 52.45700 50.80900 1.000 87.95000 116 GLU A O 1
ATOM 589 N N . ALA A 1 117 ? 34.76700 52.44000 49.21300 1.000 89.58000 117 ALA A N 1
ATOM 590 C CA . ALA A 1 117 ? 34.32200 52.13900 47.84500 1.000 89.36000 117 ALA A CA 1
ATOM 591 C C . ALA A 1 117 ? 34.68900 53.21400 46.88100 1.000 91.87000 117 ALA A C 1
ATOM 592 O O . ALA A 1 117 ? 34.31400 54.36500 47.08800 1.000 92.24000 117 ALA A O 1
ATOM 594 N N . VAL A 1 118 ? 35.43600 52.88600 45.82800 1.000 85.96000 118 VAL A N 1
ATOM 595 C CA . VAL A 1 118 ? 35.69900 51.56500 45.20600 1.000 79.63000 118 VAL A CA 1
ATOM 596 C C . VAL A 1 118 ? 35.66600 50.19500 45.92200 1.000 82.83000 118 VAL A C 1
ATOM 597 O O . VAL A 1 118 ? 35.00000 49.29300 45.42300 1.000 82.32000 118 VAL A O 1
ATOM 601 N N . ARG A 1 119 ? 36.45000 50.02500 46.99600 1.000 86.91000 119 ARG A N 1
ATOM 602 C CA . ARG A 1 119 ? 36.28500 49.00200 48.04400 1.000 87.87000 119 ARG A CA 1
ATOM 603 C C . ARG A 1 119 ? 35.61900 47.69100 47.66400 1.000 86.24000 119 ARG A C 1
ATOM 604 O O . ARG A 1 119 ? 35.86500 47.09000 46.61300 1.000 80.92000 119 ARG A O 1
ATOM 612 N N . SER A 1 120 ? 34.83400 47.22500 48.63700 1.000 96.14000 120 SER A N 1
ATOM 613 C CA . SER A 1 120 ? 33.55600 46.55200 48.46000 1.000 96.79000 120 SER A CA 1
ATOM 614 C C . SER A 1 120 ? 33.17100 46.51800 46.99600 1.000 92.21000 120 SER A C 1
ATOM 615 O O . SER A 1 120 ? 33.28600 45.48100 46.35100 1.000 85.25000 120 SER A O 1
ATOM 618 N N . VAL A 1 121 ? 32.72000 47.65900 46.47600 1.000 92.58000 121 VAL A N 1
ATOM 619 C CA . VAL A 1 121 ? 32.00400 47.72000 45.20900 1.000 85.06000 121 VAL A CA 1
ATOM 620 C C . VAL A 1 121 ? 32.68000 46.88100 44.13400 1.000 81.95000 121 VAL A C 1
ATOM 621 O O . VAL A 1 121 ? 32.01000 46.18200 43.36600 1.000 79.36000 121 VAL A O 1
ATOM 625 N N . GLY A 1 122 ? 34.00500 46.94800 44.07900 1.000 78.27000 122 GLY A N 1
ATOM 626 C CA . GLY A 1 122 ? 34.73500 45.96500 43.32000 1.000 77.24000 122 GLY A CA 1
ATOM 627 C C . GLY A 1 122 ? 34.23600 44.55700 43.62100 1.000 84.69000 122 GLY A C 1
ATOM 628 O O . GLY A 1 122 ? 33.66900 43.89000 42.74600 1.000 77.52000 122 GLY A O 1
ATOM 629 N N . ALA A 1 123 ? 34.40300 44.09500 44.86700 1.000 92.78000 123 ALA A N 1
ATOM 630 C CA . ALA A 1 123 ? 34.04900 42.71200 45.17400 1.000 87.58000 123 ALA A CA 1
ATOM 631 C C . ALA A 1 123 ? 32.54200 42.47400 45.07200 1.000 83.80000 123 ALA A C 1
ATOM 632 O O . ALA A 1 123 ? 32.11200 41.36800 44.74500 1.000 82.57000 123 ALA A O 1
ATOM 642 N N . LEU A 1 125 ? 30.40900 43.84700 42.70300 1.000 83.18000 125 LEU A N 1
ATOM 643 C CA . LEU A 1 125 ? 30.18600 43.43900 41.32700 1.000 79.75000 125 LEU A CA 1
ATOM 644 C C . LEU A 1 125 ? 30.951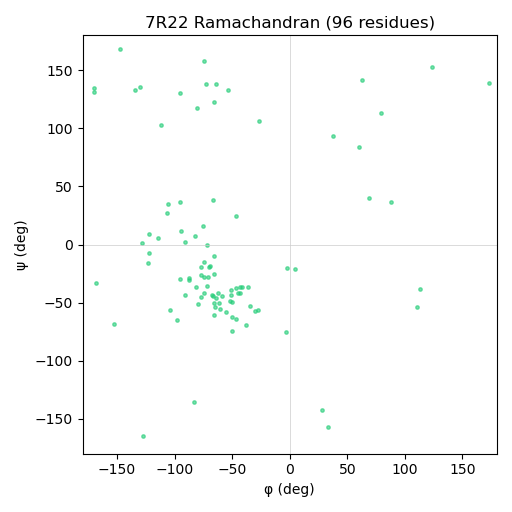00 42.18200 40.95000 1.000 78.38000 125 LEU A C 1
ATOM 645 O O . LEU A 1 125 ? 30.53900 41.51100 40.00300 1.000 79.10000 125 LEU A O 1
ATOM 650 N N . SER A 1 126 ? 32.02400 41.80500 41.65000 1.000 80.72000 126 SER A N 1
ATOM 651 C CA . SER A 1 126 ? 32.59500 40.51800 41.24600 1.000 77.29000 126 SER A CA 1
ATOM 652 C C . SER A 1 126 ? 31.77100 39.35200 41.78600 1.000 78.86000 126 SER A C 1
ATOM 653 O O . SER A 1 126 ? 31.74300 38.28600 41.16800 1.000 78.55000 126 SER A O 1
ATOM 656 N N . GLU A 1 127 ? 31.06100 39.53800 42.89400 1.000 86.99000 127 GLU A N 1
ATOM 657 C CA . GLU A 1 127 ? 30.10900 38.51400 43.30300 1.000 83.28000 127 GLU A CA 1
ATOM 658 C C . GLU A 1 127 ? 28.98100 38.41600 42.29900 1.000 80.34000 127 GLU A C 1
ATOM 659 O O . GLU A 1 127 ? 28.66100 37.31200 41.82300 1.000 79.30000 127 GLU A O 1
ATOM 665 N N . LEU A 1 128 ? 28.38800 39.56700 41.97000 1.000 82.80000 128 LEU A N 1
ATOM 666 C CA . LEU A 1 128 ? 27.36000 39.61000 40.93600 1.000 81.85000 128 LEU A CA 1
ATOM 667 C C . LEU A 1 128 ? 27.83900 38.89800 39.67900 1.000 79.02000 128 LEU A C 1
ATOM 668 O O . LEU A 1 128 ? 27.26500 37.89000 39.25400 1.000 79.76000 128 LEU A O 1
ATOM 673 N N . GLU A 1 129 ? 28.90200 39.41600 39.07900 1.000 84.15000 129 GLU A N 1
ATOM 674 C CA . GLU A 1 129 ? 29.63300 38.81800 37.97700 1.000 79.84000 129 GLU A CA 1
ATOM 675 C C . GLU A 1 129 ? 29.75300 37.30700 38.11100 1.000 82.29000 129 GLU A C 1
ATOM 676 O O . GLU A 1 129 ? 29.14800 36.56800 37.33500 1.000 85.33000 129 GLU A O 1
ATOM 682 N N . GLN A 1 130 ? 30.53300 36.85100 39.09200 1.000 79.50000 130 GLN A N 1
ATOM 683 C CA . GLN A 1 130 ? 30.91100 35.45300 39.15300 1.000 83.70000 130 GLN A CA 1
ATOM 684 C C . GLN A 1 130 ? 29.68700 34.56500 39.29200 1.000 86.11000 130 GLN A C 1
ATOM 685 O O . GLN A 1 130 ? 29.52300 33.62000 38.51500 1.000 86.94000 130 GLN A O 1
ATOM 691 N N . LEU A 1 131 ? 28.79700 34.85500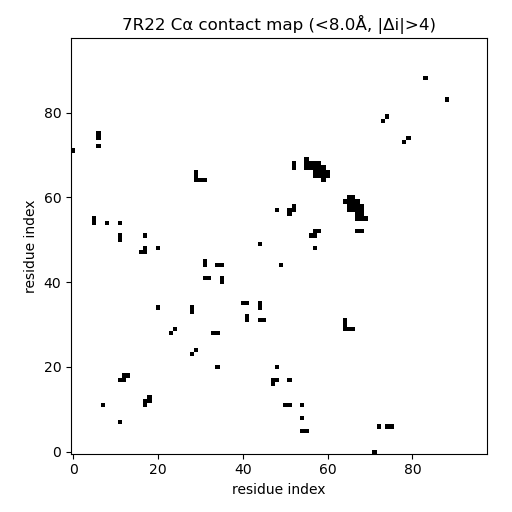 40.25100 1.000 85.66000 131 LEU A N 1
ATOM 692 C CA . LEU A 1 131 ? 27.63900 33.98200 40.44000 1.000 95.59000 131 LEU A CA 1
ATOM 693 C C . LEU A 1 131 ? 26.73400 34.02500 39.22700 1.000 93.89000 131 LEU A C 1
ATOM 694 O O . LEU A 1 131 ? 26.32100 32.97700 38.70200 1.000 96.44000 131 LEU A O 1
ATOM 699 N N . TRP A 1 132 ? 26.33400 35.24700 38.85100 1.000 92.16000 132 TRP A N 1
ATOM 700 C CA . TRP A 1 132 ? 25.73700 35.50000 37.55500 1.000 93.67000 132 TRP A CA 1
ATOM 701 C C . TRP A 1 132 ? 26.25800 34.56000 36.49600 1.000 88.62000 132 TRP A C 1
ATOM 702 O O . TRP A 1 132 ? 25.49700 33.83100 35.84800 1.000 95.44000 132 TRP A O 1
ATOM 713 N N . ARG A 1 133 ? 27.56100 34.56200 36.32600 1.000 90.63000 133 ARG A N 1
ATOM 714 C CA . ARG A 1 133 ? 28.22100 33.82500 35.27800 1.000 96.61000 133 ARG A CA 1
ATOM 715 C C . ARG A 1 133 ? 28.10000 32.32300 35.50600 1.000 98.26000 133 ARG A C 1
ATOM 716 O O . ARG A 1 133 ? 27.79700 31.56200 34.58500 1.000 101.92000 133 ARG A O 1
ATOM 724 N N . GLY A 1 134 ? 28.29100 31.89600 36.75200 1.000 97.82000 134 GLY A N 1
ATOM 725 C CA . GLY A 1 134 ? 28.30500 30.48100 37.06200 1.000 93.73000 134 GLY A CA 1
ATOM 726 C C . GLY A 1 134 ? 26.96300 29.83500 36.83500 1.000 101.46000 134 GLY A C 1
ATOM 727 O O . GLY A 1 134 ? 26.88100 28.63500 36.56200 1.000 105.93000 134 GLY A O 1
ATOM 728 N N . ARG A 1 135 ? 25.89500 30.61900 36.91200 1.000 105.43000 135 ARG A N 1
ATOM 729 C CA . ARG A 1 135 ? 24.59200 30.05900 36.58400 1.000 96.94000 135 ARG A CA 1
ATOM 730 C C . ARG A 1 135 ? 24.48500 29.90800 35.07100 1.000 102.29000 135 ARG A C 1
ATOM 731 O O . ARG A 1 135 ? 23.39400 29.72600 34.51600 1.000 101.89000 135 ARG A O 1
ATOM 739 N N . ILE A 1 136 ? 25.64300 29.97100 34.41000 1.000 105.70000 136 ILE A N 1
ATOM 740 C CA . ILE A 1 136 ? 25.90500 29.31700 33.13700 1.000 114.66000 136 ILE A CA 1
ATOM 741 C C . ILE A 1 136 ? 25.18100 27.97800 33.10600 1.000 114.47000 136 ILE A C 1
ATOM 742 O O . ILE A 1 136 ? 24.65400 27.57500 32.06300 1.000 108.69000 136 ILE A O 1
ATOM 747 N N . ALA A 1 137 ? 25.13000 27.31200 34.26700 1.000 118.07000 137 ALA A N 1
ATOM 748 C CA . ALA A 1 137 ? 24.72000 25.92600 34.45400 1.000 116.75000 137 ALA A CA 1
ATOM 749 C C . ALA A 1 137 ? 23.75800 25.42900 33.38600 1.000 114.83000 137 ALA A C 1
ATOM 750 O O . ALA A 1 137 ? 22.59400 25.84000 33.36000 1.000 118.35000 137 ALA A O 1
ATOM 752 N N . ARG A 1 138 ? 24.24800 24.57900 32.48000 1.000 108.44000 138 ARG A N 1
ATOM 753 C CA . ARG A 1 138 ? 23.39100 23.84500 31.55600 1.000 115.86000 138 ARG A CA 1
ATOM 754 C C . ARG A 1 138 ? 23.83400 22.39000 31.51300 1.000 121.56000 138 ARG A C 1
ATOM 755 O O . ARG A 1 138 ? 25.02700 22.10000 31.36200 1.000 118.32000 138 ARG A O 1
ATOM 763 N N . ILE A 1 139 ? 22.86100 21.48900 31.60800 1.000 129.33000 139 ILE A N 1
ATOM 764 C CA . ILE A 1 139 ? 23.09500 20.09000 31.96600 1.000 136.22000 139 ILE A CA 1
ATOM 765 C C . ILE A 1 139 ? 23.01100 19.17200 30.74600 1.000 141.27000 139 ILE A C 1
ATOM 766 O O . ILE A 1 139 ? 23.96300 18.45000 30.43800 1.000 135.13000 139 ILE A O 1
ATOM 771 N N . ASP A 1 140 ? 21.87200 19.19900 30.03600 1.000 146.06000 140 ASP A N 1
ATOM 772 C CA . ASP A 1 140 ? 21.58500 18.28800 28.92600 1.000 138.86000 140 ASP A CA 1
ATOM 773 C C . ASP A 1 140 ? 20.32400 18.70100 28.15600 1.000 144.26000 140 ASP A C 1
ATOM 774 O O . ASP A 1 140 ? 19.27600 18.95400 28.76300 1.000 144.17000 140 ASP A O 1
ATOM 776 N N . GLU A 1 141 ? 20.40600 18.76100 26.82400 1.000 142.25000 141 GLU A N 1
ATOM 777 C CA . GLU A 1 141 ? 19.25500 19.12900 25.98500 1.000 137.38000 141 GLU A CA 1
ATOM 778 C C . GLU A 1 141 ? 18.73400 17.94000 25.18100 1.000 128.91000 141 GLU A C 1
ATOM 779 O O . GLU A 1 141 ? 19.49800 17.25800 24.49600 1.000 116.31000 141 GLU A O 1
#

Radius of gyration: 17.12 Å; Cα contacts (8 Å, |Δi|>4): 68; chains: 1; bounding box: 30×55×39 Å

InterPro domains:
  IPR001845 HTH ArsR-type DNA-binding domain [PS50987] (1-95)
  IPR001845 HTH ArsR-type DNA-binding domain [SM00418] (11-89)
  IPR011991 ArsR-like helix-turn-helix domain [cd00090] (13-72)
  IPR036388 Winged helix-like DNA-binding domain superfamily [G3DSA:1.10.10.10] (3-110)
  IPR036390 Winged helix DNA-binding domain superfamily [SSF46785] (1-101)

Foldseek 3Di:
DVVDDLLVLCVLVPDPLLVVVLVVVVVPFLDPVVSCVVVPDPVVVCVSQVSCQVSQNWDDDPDDRTDGGDDDDCVVPVVVVVVVVVPVVVVVVDDDDD

Nearest PDB structures (foldseek):
  7r22-assembly1_A  TM=1.010E+00  e=1.957E-15  Mycobacteroides abscessus
  6o8o-assembly2_D  TM=6.609E-01  e=2.284E-02  Rhodobacter capsulatus
  3jth-assembly1_A  TM=6.386E-01  e=2.979E-02  Vibrio vulnificus CMCP6
  3s2w-assembly2_D  TM=5.233E-01  e=8.814E-01  Methanosarcina mazei Go1
  4b8x-assembly1_B  TM=4.354E-01  e=4.245E-01  Streptomyces coelicolor